Protein AF-A0A1D2WNT5-F1 (afdb_monomer_lite)

Structure (mmCIF, N/CA/C/O backbone):
data_AF-A0A1D2WNT5-F1
#
_entry.id   AF-A0A1D2WNT5-F1
#
loop_
_atom_site.group_PDB
_atom_site.id
_atom_site.type_symbol
_atom_site.label_atom_id
_atom_site.label_alt_id
_atom_site.label_comp_id
_atom_site.label_asym_id
_atom_site.label_entity_id
_atom_site.label_seq_id
_atom_site.pdbx_PDB_ins_code
_atom_site.Cartn_x
_atom_site.Cartn_y
_atom_site.Cartn_z
_atom_site.occupancy
_atom_site.B_iso_or_equiv
_atom_site.auth_seq_id
_atom_site.auth_comp_id
_atom_site.auth_asym_id
_atom_site.auth_atom_id
_atom_site.pdbx_PDB_model_num
ATOM 1 N N . MET A 1 1 ? -6.292 6.422 -9.344 1.00 70.81 1 MET A N 1
ATOM 2 C CA . MET A 1 1 ? -5.582 5.356 -8.602 1.00 70.81 1 MET A CA 1
ATOM 3 C C . MET A 1 1 ? -5.496 5.671 -7.114 1.00 70.81 1 MET A C 1
ATOM 5 O O . MET A 1 1 ? -5.850 4.812 -6.320 1.00 70.81 1 MET A O 1
ATOM 9 N N . GLU A 1 2 ? -5.120 6.898 -6.734 1.00 76.62 2 GLU A N 1
ATOM 10 C CA . GLU A 1 2 ? -5.146 7.354 -5.330 1.00 76.62 2 GLU A CA 1
ATOM 11 C C . GLU A 1 2 ? -6.504 7.157 -4.653 1.00 76.62 2 GLU A C 1
ATOM 13 O O . GLU A 1 2 ? -6.594 6.530 -3.604 1.00 76.62 2 GLU A O 1
ATOM 18 N N . SER A 1 3 ? -7.569 7.628 -5.308 1.00 81.44 3 SER A N 1
ATOM 19 C CA . SER A 1 3 ? -8.946 7.535 -4.820 1.00 81.44 3 SER A CA 1
ATOM 20 C C . SER A 1 3 ? -9.375 6.092 -4.561 1.00 81.44 3 SER A C 1
ATOM 22 O O . SER A 1 3 ? -9.965 5.802 -3.527 1.00 81.44 3 SER A O 1
ATOM 24 N N . THR A 1 4 ? -9.017 5.174 -5.459 1.00 85.56 4 THR A N 1
ATOM 25 C CA . THR A 1 4 ? -9.301 3.743 -5.323 1.00 85.56 4 THR A CA 1
ATOM 26 C C . THR A 1 4 ? -8.558 3.130 -4.140 1.00 85.56 4 THR A C 1
ATOM 28 O O . THR A 1 4 ? -9.163 2.408 -3.355 1.00 85.56 4 THR A O 1
ATOM 31 N N . LEU A 1 5 ? -7.265 3.429 -3.972 1.00 85.00 5 LEU A N 1
ATOM 32 C CA 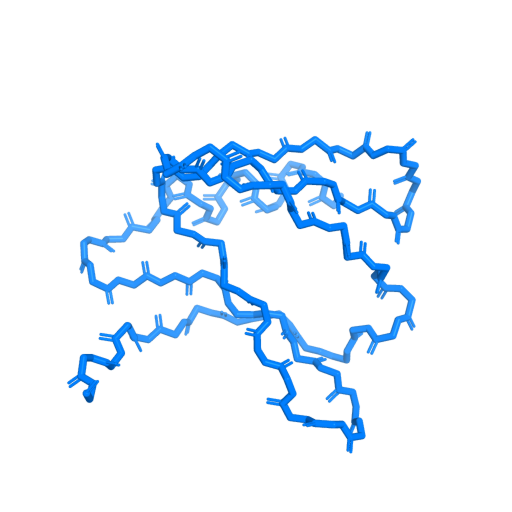. LEU A 1 5 ? -6.485 2.922 -2.840 1.00 85.00 5 LEU A CA 1
ATOM 33 C C . LEU A 1 5 ? -7.000 3.465 -1.507 1.00 85.00 5 LEU A C 1
ATOM 35 O O . LEU A 1 5 ? -7.097 2.707 -0.544 1.00 85.00 5 LEU A O 1
ATOM 39 N N . LEU A 1 6 ? -7.388 4.740 -1.468 1.00 87.56 6 LEU A N 1
ATOM 40 C CA . LEU A 1 6 ? -7.964 5.363 -0.281 1.00 87.56 6 LEU A CA 1
ATOM 41 C C . LEU A 1 6 ? -9.313 4.727 0.074 1.00 87.56 6 LEU A C 1
ATOM 43 O O . LEU A 1 6 ? -9.548 4.375 1.228 1.00 87.56 6 LEU A O 1
ATOM 47 N N . GLU A 1 7 ? -10.177 4.511 -0.918 1.00 89.25 7 GLU A N 1
ATOM 48 C CA . GLU A 1 7 ? -11.460 3.835 -0.728 1.00 89.25 7 GLU A CA 1
ATOM 49 C C . GLU A 1 7 ? -11.267 2.391 -0.235 1.00 89.25 7 GLU A C 1
ATOM 51 O O . GLU A 1 7 ? -11.919 1.962 0.721 1.00 89.25 7 GLU A O 1
ATOM 56 N N . MET A 1 8 ? -10.335 1.647 -0.840 1.00 88.50 8 MET A N 1
ATOM 57 C CA . MET A 1 8 ? -9.977 0.298 -0.397 1.00 88.50 8 MET A CA 1
ATOM 58 C C . MET A 1 8 ? -9.459 0.308 1.044 1.00 88.50 8 MET A C 1
ATOM 60 O O . MET A 1 8 ? -9.850 -0.549 1.834 1.00 88.50 8 MET A O 1
ATOM 64 N N . GLN A 1 9 ? -8.619 1.282 1.403 1.00 88.94 9 GLN A N 1
ATOM 65 C CA . GLN A 1 9 ? -8.029 1.396 2.734 1.00 88.94 9 GLN A CA 1
ATOM 66 C C . GLN A 1 9 ? -9.083 1.725 3.797 1.00 88.94 9 GLN A C 1
ATOM 68 O O . GLN A 1 9 ? -9.090 1.116 4.868 1.00 88.94 9 GLN A O 1
ATOM 73 N N . GLN A 1 10 ? -10.009 2.639 3.500 1.00 88.06 10 GLN A N 1
ATOM 74 C CA . GLN A 1 10 ? -11.115 2.990 4.396 1.00 88.06 10 GLN A CA 1
ATOM 75 C C . GLN A 1 10 ? -12.030 1.791 4.673 1.00 88.06 10 GLN A C 1
ATOM 77 O O . GLN A 1 10 ? -12.510 1.620 5.797 1.00 88.06 10 GLN A O 1
ATOM 82 N N . LYS A 1 11 ? -12.217 0.930 3.666 1.00 89.56 11 LYS A N 1
ATOM 83 C CA . LYS A 1 11 ? -13.009 -0.303 3.752 1.00 89.56 11 LYS A CA 1
ATOM 84 C C . LYS A 1 11 ? -12.273 -1.473 4.415 1.00 89.56 11 LYS A C 1
ATOM 86 O O . LYS A 1 11 ? -12.892 -2.513 4.628 1.00 89.56 11 LYS A O 1
ATOM 91 N N . LEU A 1 12 ? -10.990 -1.334 4.773 1.00 89.25 12 LEU A N 1
ATOM 92 C CA . LEU A 1 12 ? -10.273 -2.390 5.488 1.00 89.25 12 LEU A CA 1
ATOM 93 C C . LEU A 1 12 ? -10.895 -2.639 6.869 1.00 89.25 12 LEU A C 1
ATOM 95 O O . LEU A 1 12 ? -11.116 -1.720 7.669 1.00 89.25 12 LEU A O 1
ATOM 99 N N . THR A 1 13 ? -11.125 -3.917 7.154 1.00 87.44 13 THR A N 1
ATOM 100 C CA . THR A 1 13 ? -11.435 -4.438 8.485 1.00 87.44 13 THR A CA 1
ATOM 101 C C . THR A 1 13 ? -10.154 -4.800 9.229 1.00 87.44 13 THR A C 1
ATOM 103 O O . THR A 1 13 ? -9.115 -5.063 8.614 1.00 87.44 13 THR A O 1
ATOM 106 N N . ASP A 1 14 ? -10.223 -4.851 10.557 1.00 83.12 14 ASP A N 1
ATOM 107 C CA . ASP A 1 14 ? -9.070 -5.200 11.386 1.00 83.12 14 ASP A CA 1
ATOM 108 C C . ASP A 1 14 ? -8.480 -6.561 10.990 1.00 83.12 14 ASP A C 1
ATOM 110 O O . ASP A 1 14 ? -9.191 -7.518 10.678 1.00 83.12 14 ASP A O 1
ATOM 114 N N . GLY A 1 15 ? -7.148 -6.632 10.958 1.00 84.31 15 GLY A N 1
ATOM 115 C CA . GLY A 1 15 ? -6.426 -7.829 10.527 1.00 84.31 15 GLY A CA 1
ATOM 116 C C . GLY A 1 15 ? -6.323 -8.017 9.010 1.00 84.31 15 GLY A C 1
ATOM 117 O O . GLY A 1 15 ? -5.767 -9.029 8.586 1.00 84.31 15 GLY A O 1
ATOM 118 N N . TYR A 1 16 ? -6.787 -7.067 8.192 1.00 88.50 16 TYR A N 1
ATOM 119 C CA . TYR A 1 16 ? -6.561 -7.046 6.744 1.00 88.50 16 TYR A CA 1
ATOM 120 C C . TYR A 1 16 ? -5.692 -5.859 6.319 1.00 88.50 16 TYR A C 1
ATOM 122 O O . TYR A 1 16 ? -5.627 -4.826 6.988 1.00 88.50 16 TYR A O 1
ATOM 130 N N . CYS A 1 17 ? -5.007 -6.015 5.192 1.00 90.06 17 CYS A N 1
ATOM 131 C CA . CYS A 1 17 ? -4.211 -4.971 4.560 1.00 90.06 17 CYS A CA 1
ATOM 132 C C . CYS A 1 17 ? -4.275 -5.093 3.038 1.00 90.06 17 CYS A C 1
ATOM 134 O O . CYS A 1 17 ? -4.596 -6.151 2.498 1.00 90.06 17 CYS A O 1
ATOM 136 N N . ILE A 1 18 ? -3.950 -4.011 2.342 1.00 89.25 18 ILE A N 1
ATOM 137 C CA . ILE A 1 18 ? -3.788 -4.030 0.889 1.00 89.25 18 ILE A CA 1
ATOM 138 C C . ILE A 1 18 ? -2.373 -4.522 0.592 1.00 89.25 18 ILE A C 1
ATOM 140 O O . ILE A 1 18 ? -1.401 -3.931 1.056 1.00 89.25 18 ILE A O 1
ATOM 144 N N . GLY A 1 19 ? -2.269 -5.626 -0.137 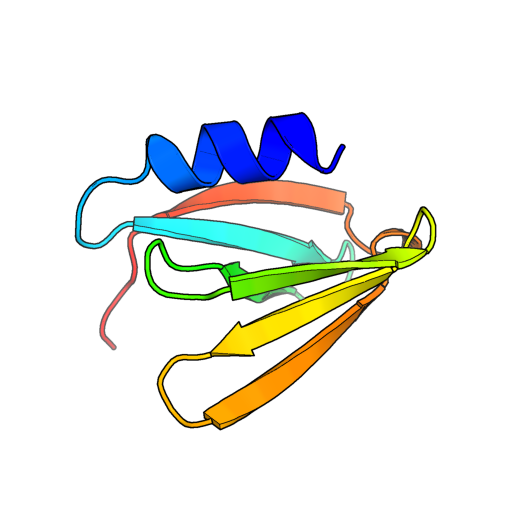1.00 88.56 19 GLY A N 1
ATOM 145 C CA . GLY A 1 19 ? -1.026 -6.189 -0.637 1.00 88.56 19 GLY A CA 1
ATOM 146 C C . GLY A 1 19 ? -0.754 -5.729 -2.065 1.00 88.56 19 GLY A C 1
ATOM 147 O O . GLY A 1 19 ? -1.617 -5.877 -2.930 1.00 88.56 19 GLY A O 1
ATOM 148 N N . PHE A 1 20 ? 0.451 -5.222 -2.313 1.00 87.94 20 PHE A N 1
ATOM 149 C CA . PHE A 1 20 ? 0.976 -4.935 -3.647 1.00 87.94 20 PHE A CA 1
ATOM 150 C C . PHE A 1 20 ? 1.941 -6.048 -4.047 1.00 87.94 20 PHE A C 1
ATOM 152 O O . PHE A 1 20 ? 2.877 -6.340 -3.304 1.00 87.94 20 PHE A O 1
ATOM 159 N N . HIS A 1 21 ? 1.703 -6.674 -5.196 1.00 85.81 21 HIS A N 1
ATOM 160 C CA . HIS A 1 21 ? 2.432 -7.849 -5.663 1.00 85.81 21 HIS A CA 1
ATOM 161 C C . HIS A 1 21 ? 3.285 -7.529 -6.888 1.00 85.81 21 HIS A C 1
ATOM 163 O O . HIS A 1 21 ? 2.757 -7.155 -7.938 1.00 85.81 21 HIS A O 1
ATOM 169 N N . TYR A 1 22 ? 4.593 -7.755 -6.785 1.00 82.44 22 TYR A N 1
ATOM 170 C CA . TYR A 1 22 ? 5.495 -7.724 -7.938 1.00 82.44 22 TYR A CA 1
ATOM 171 C C . TYR A 1 22 ? 5.328 -8.975 -8.788 1.00 82.44 22 TYR A C 1
ATOM 173 O O . TYR A 1 22 ? 5.199 -10.070 -8.240 1.00 82.44 22 TYR A O 1
ATOM 181 N N . ALA A 1 23 ? 5.418 -8.816 -10.111 1.00 70.31 23 ALA A N 1
ATOM 182 C CA . ALA A 1 23 ? 5.311 -9.931 -11.055 1.00 70.31 23 ALA A CA 1
ATOM 183 C C . ALA A 1 23 ? 6.330 -11.054 -10.777 1.00 70.31 23 ALA A C 1
ATOM 185 O O . ALA A 1 23 ? 6.014 -12.225 -10.961 1.00 70.31 23 ALA A O 1
ATOM 186 N N . ASN A 1 24 ? 7.533 -10.698 -10.304 1.00 66.50 24 ASN A N 1
ATOM 187 C CA . ASN A 1 24 ? 8.674 -11.619 -10.266 1.00 66.50 24 ASN A CA 1
ATOM 188 C C . ASN A 1 24 ? 9.228 -11.927 -8.869 1.00 66.50 24 ASN A C 1
ATOM 190 O O . ASN A 1 24 ? 9.965 -12.896 -8.730 1.00 66.50 24 ASN A O 1
ATOM 194 N N . GLU A 1 25 ? 8.919 -11.131 -7.842 1.00 62.78 25 GLU A N 1
ATOM 195 C CA . GLU A 1 25 ? 9.646 -11.231 -6.563 1.00 62.78 25 GLU A CA 1
ATOM 196 C C . GLU A 1 25 ? 8.787 -11.687 -5.386 1.00 62.78 25 GLU A C 1
ATOM 198 O O . GLU A 1 25 ? 9.313 -11.946 -4.307 1.00 62.78 25 GLU A O 1
ATOM 203 N N . GLY A 1 26 ? 7.462 -11.779 -5.549 1.00 59.91 26 GLY A N 1
ATOM 204 C CA . GLY A 1 26 ? 6.566 -12.145 -4.446 1.00 59.91 26 GLY A CA 1
ATOM 205 C C . GLY A 1 26 ? 6.629 -11.188 -3.245 1.00 59.91 26 GLY A C 1
ATOM 206 O O . GLY A 1 26 ? 5.970 -11.438 -2.239 1.00 59.91 26 GLY A O 1
ATOM 207 N N . ILE A 1 27 ? 7.394 -10.092 -3.329 1.00 62.59 27 ILE A N 1
ATOM 208 C CA . ILE A 1 27 ? 7.471 -9.078 -2.285 1.00 62.59 27 ILE A CA 1
ATOM 209 C C . ILE A 1 27 ? 6.093 -8.438 -2.174 1.00 62.59 27 ILE A C 1
ATOM 211 O O . ILE A 1 27 ? 5.561 -7.886 -3.138 1.00 62.59 27 ILE A O 1
ATOM 215 N N . HIS A 1 28 ? 5.516 -8.542 -0.981 1.00 69.38 28 HIS A N 1
ATOM 216 C CA . HIS A 1 28 ? 4.254 -7.921 -0.628 1.00 69.38 28 HIS A CA 1
ATOM 217 C C . HIS A 1 28 ? 4.550 -6.626 0.114 1.00 69.38 28 HIS A C 1
ATOM 219 O O . HIS A 1 28 ? 4.910 -6.654 1.294 1.00 69.38 28 HIS A O 1
ATOM 225 N N . PHE A 1 29 ? 4.369 -5.480 -0.539 1.00 81.50 29 PHE A N 1
ATOM 226 C CA . PHE A 1 29 ? 4.168 -4.276 0.259 1.00 81.50 29 PHE A CA 1
ATOM 227 C C . PHE A 1 29 ? 2.769 -4.314 0.838 1.00 81.50 29 PHE A C 1
ATOM 229 O O . PHE A 1 29 ? 1.815 -4.664 0.147 1.00 81.50 29 PHE A O 1
ATOM 236 N N . LEU A 1 30 ? 2.665 -3.980 2.118 1.00 86.25 30 LEU A N 1
ATOM 237 C CA . LEU A 1 30 ? 1.412 -3.997 2.850 1.00 86.25 30 LEU A CA 1
ATOM 238 C C . LEU A 1 30 ? 1.062 -2.570 3.239 1.00 86.25 30 LEU A C 1
ATOM 240 O O . LEU A 1 30 ? 1.858 -1.907 3.903 1.00 86.25 30 LEU A O 1
ATOM 244 N N . LEU A 1 31 ? -0.134 -2.142 2.857 1.00 89.31 31 LEU A N 1
ATOM 245 C CA . LEU A 1 31 ? -0.756 -0.915 3.324 1.00 89.31 31 LEU A CA 1
ATOM 246 C C . LEU A 1 31 ? -1.856 -1.287 4.317 1.00 89.31 31 LEU A C 1
ATOM 248 O O . LEU A 1 31 ? -2.883 -1.873 3.960 1.00 89.31 31 LEU A O 1
ATOM 252 N N . SER A 1 32 ? -1.607 -1.003 5.591 1.00 88.38 32 SER A N 1
ATOM 253 C CA . SER A 1 32 ? -2.583 -1.186 6.662 1.00 88.38 32 SER A CA 1
ATOM 254 C C . SER A 1 32 ? -3.535 0.008 6.713 1.00 88.38 32 SER A C 1
ATOM 256 O O . SER A 1 32 ? -3.236 1.089 6.215 1.00 88.38 32 SER A O 1
ATOM 258 N N . LYS A 1 33 ? -4.663 -0.151 7.407 1.00 88.81 33 LYS A N 1
ATOM 259 C CA . LYS A 1 33 ? -5.611 0.946 7.659 1.00 88.81 33 LYS A CA 1
ATOM 260 C C . LYS A 1 33 ? -4.997 2.142 8.405 1.00 88.81 33 LYS A C 1
ATOM 262 O O . LYS A 1 33 ? -5.455 3.261 8.243 1.00 88.81 33 LYS A O 1
ATOM 267 N N . SER A 1 34 ? -3.988 1.891 9.239 1.00 88.31 34 SER A N 1
ATOM 268 C CA . SER A 1 34 ? -3.305 2.903 10.055 1.00 88.31 34 SER A CA 1
ATOM 269 C C . SER A 1 34 ? -2.112 3.568 9.375 1.00 88.31 34 SER A C 1
ATOM 271 O O . SER A 1 34 ? -1.461 4.394 10.006 1.00 88.31 34 SER A O 1
ATOM 273 N N . ASP A 1 35 ? -1.741 3.113 8.182 1.00 89.38 35 ASP A N 1
ATOM 274 C CA . ASP A 1 35 ? -0.617 3.679 7.447 1.00 89.38 35 ASP A CA 1
ATOM 275 C C . ASP A 1 35 ? -1.120 4.880 6.639 1.00 89.38 35 ASP A C 1
ATOM 277 O O . ASP A 1 35 ? -2.225 4.856 6.101 1.00 89.38 35 ASP A O 1
ATOM 281 N N . GLU A 1 36 ? -0.320 5.929 6.539 1.00 90.56 36 GLU A N 1
ATOM 282 C CA . GLU A 1 36 ? -0.607 7.048 5.644 1.00 90.56 36 GLU A CA 1
ATOM 283 C C . GLU A 1 36 ? 0.117 6.805 4.326 1.00 90.56 36 GLU A C 1
ATOM 285 O O . GLU A 1 36 ? 1.194 6.205 4.302 1.00 90.56 36 GLU A O 1
ATOM 290 N N . PHE A 1 37 ? -0.461 7.232 3.209 1.00 90.62 37 PHE A N 1
ATOM 291 C CA . PHE A 1 37 ? 0.227 7.147 1.933 1.00 90.62 37 PHE A CA 1
ATOM 292 C C . PHE A 1 37 ? 0.029 8.412 1.111 1.00 90.62 37 PHE A C 1
ATOM 294 O O . PHE A 1 37 ? -1.014 9.056 1.175 1.00 90.62 37 PHE A O 1
ATOM 301 N N . HIS A 1 38 ? 1.047 8.738 0.325 1.00 89.56 38 HIS A N 1
ATOM 302 C CA . HIS A 1 38 ? 1.060 9.885 -0.568 1.00 89.56 38 HIS A CA 1
ATOM 303 C C . HIS A 1 38 ? 1.556 9.450 -1.940 1.00 89.56 38 HIS A C 1
ATOM 305 O O . HIS A 1 38 ? 2.555 8.730 -2.047 1.00 89.56 38 HIS A O 1
ATOM 311 N N . LEU A 1 39 ? 0.889 9.903 -2.999 1.00 87.62 39 LEU A N 1
ATOM 312 C CA . LEU A 1 39 ? 1.448 9.802 -4.341 1.00 87.62 39 LEU A CA 1
ATOM 313 C C . LEU A 1 39 ? 2.569 10.828 -4.499 1.00 87.62 39 LEU A C 1
ATOM 315 O O . LEU A 1 39 ? 2.341 12.031 -4.414 1.00 87.62 39 LEU A O 1
ATOM 319 N N . LEU A 1 40 ? 3.786 10.345 -4.746 1.00 88.81 40 LEU A N 1
ATOM 320 C CA . LEU A 1 40 ? 4.917 11.205 -5.106 1.00 88.81 40 LEU A CA 1
ATOM 321 C C . LEU A 1 40 ? 4.867 11.584 -6.591 1.00 88.81 40 LEU A C 1
ATOM 323 O O . LEU A 1 40 ? 5.318 12.655 -6.984 1.00 88.81 40 LEU A O 1
ATOM 327 N N . ASN A 1 41 ? 4.346 10.678 -7.418 1.00 88.38 41 ASN A N 1
ATOM 328 C CA . ASN A 1 41 ? 4.035 10.873 -8.830 1.00 88.38 41 ASN A CA 1
ATOM 329 C C . ASN A 1 41 ? 3.002 9.817 -9.266 1.00 88.38 41 AS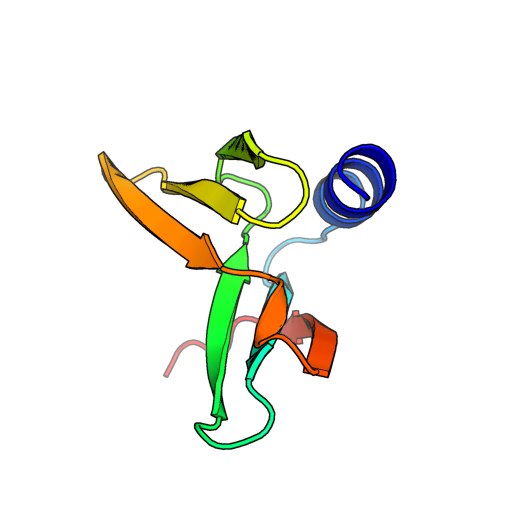N A C 1
ATOM 331 O O . ASN A 1 41 ? 2.565 9.002 -8.454 1.00 88.38 41 ASN A O 1
ATOM 335 N N . GLU A 1 42 ? 2.642 9.800 -10.550 1.00 84.81 42 GLU A N 1
ATOM 336 C CA . GLU A 1 42 ? 1.631 8.891 -11.117 1.00 84.81 42 GLU A CA 1
ATOM 337 C C . GLU A 1 42 ? 1.915 7.401 -10.860 1.00 84.81 42 GLU A C 1
ATOM 339 O O . GLU A 1 42 ? 0.984 6.607 -10.741 1.00 84.81 42 GLU A O 1
ATOM 344 N N . ASN A 1 43 ? 3.193 7.036 -10.711 1.00 87.50 43 ASN A N 1
ATOM 345 C CA . ASN A 1 43 ? 3.652 5.655 -10.600 1.00 87.50 43 ASN A CA 1
ATOM 346 C C . ASN A 1 43 ? 4.410 5.372 -9.296 1.00 87.50 43 ASN A C 1
ATOM 348 O O . ASN A 1 43 ? 5.042 4.327 -9.180 1.00 87.50 43 ASN A O 1
ATOM 352 N N . THR A 1 44 ? 4.409 6.280 -8.317 1.00 89.75 44 THR A N 1
ATOM 353 C CA . THR A 1 44 ? 5.200 6.118 -7.087 1.00 89.75 44 THR A CA 1
ATOM 354 C C . THR A 1 44 ? 4.402 6.530 -5.865 1.00 89.75 44 THR A C 1
ATOM 356 O O . THR A 1 44 ? 3.913 7.655 -5.789 1.00 89.75 44 THR A O 1
ATOM 359 N N . ILE A 1 45 ? 4.334 5.637 -4.880 1.00 90.19 45 ILE A N 1
ATOM 360 C CA . ILE A 1 45 ? 3.679 5.875 -3.592 1.00 90.19 45 ILE A CA 1
ATOM 361 C C . ILE A 1 45 ? 4.726 5.883 -2.484 1.00 90.19 45 ILE A C 1
ATOM 363 O O . ILE A 1 45 ? 5.557 4.979 -2.410 1.00 90.19 45 ILE A O 1
ATOM 367 N N . ALA A 1 46 ? 4.653 6.867 -1.594 1.00 91.44 46 ALA A N 1
ATOM 368 C CA . ALA A 1 46 ? 5.293 6.820 -0.288 1.00 91.44 46 ALA A CA 1
ATOM 369 C C . ALA A 1 46 ? 4.277 6.353 0.758 1.00 91.44 46 ALA A C 1
ATOM 371 O O . ALA A 1 46 ? 3.212 6.947 0.883 1.00 91.44 46 ALA A O 1
ATOM 372 N N . ILE A 1 47 ? 4.605 5.308 1.513 1.00 91.62 47 ILE A N 1
ATOM 373 C CA . ILE A 1 47 ? 3.821 4.812 2.644 1.00 91.62 47 ILE A CA 1
ATOM 374 C C . ILE A 1 47 ? 4.544 5.181 3.935 1.00 91.62 47 I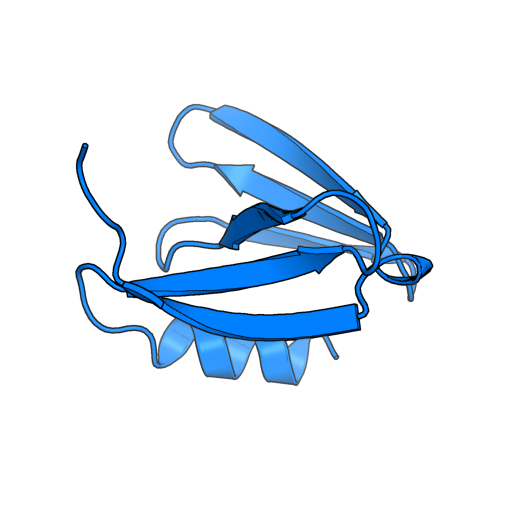LE A C 1
ATOM 376 O O . ILE A 1 47 ? 5.658 4.721 4.190 1.00 91.62 47 ILE A O 1
ATOM 380 N N . HIS A 1 48 ? 3.878 5.973 4.762 1.00 91.62 48 HIS A N 1
ATOM 381 C CA . HIS A 1 48 ? 4.283 6.348 6.104 1.00 91.62 48 HIS A CA 1
ATOM 382 C C . HIS A 1 48 ? 3.644 5.382 7.095 1.00 91.62 48 HIS A C 1
ATOM 384 O O . HIS A 1 48 ? 2.437 5.392 7.342 1.00 91.62 48 HIS A O 1
ATOM 390 N N . ARG A 1 49 ? 4.470 4.509 7.662 1.00 88.75 49 ARG A N 1
ATOM 391 C CA . ARG A 1 49 ? 4.017 3.544 8.656 1.00 88.75 49 ARG A CA 1
ATOM 392 C C . ARG A 1 49 ? 3.952 4.190 10.028 1.00 88.75 49 ARG A C 1
ATOM 394 O O . ARG A 1 49 ? 4.805 4.998 10.392 1.00 88.75 49 ARG A O 1
ATOM 401 N N . LYS A 1 50 ? 3.010 3.732 10.855 1.00 84.06 50 LYS A N 1
ATOM 402 C CA . LYS A 1 50 ? 2.839 4.215 12.241 1.00 84.06 50 LYS A CA 1
ATOM 403 C C . LYS A 1 50 ? 4.109 4.105 13.105 1.00 84.06 50 LYS A C 1
ATOM 405 O O . LYS A 1 50 ? 4.257 4.835 14.077 1.00 84.06 50 LYS A O 1
ATOM 410 N N . ASN A 1 51 ? 5.029 3.201 12.767 1.00 85.00 51 ASN A N 1
ATOM 411 C CA . ASN A 1 51 ? 6.312 3.050 13.461 1.00 85.00 51 ASN A CA 1
ATOM 412 C C . ASN A 1 51 ? 7.390 4.065 13.014 1.00 85.00 51 ASN A C 1
ATOM 414 O O . ASN A 1 51 ? 8.544 3.914 13.401 1.00 85.00 51 ASN A O 1
ATOM 418 N N . GLY A 1 52 ? 7.048 5.045 12.172 1.00 84.88 52 GLY A N 1
ATOM 419 C CA . GLY A 1 52 ? 7.973 6.055 11.648 1.00 84.88 52 GLY A CA 1
ATOM 420 C C . GLY A 1 52 ? 8.794 5.603 10.436 1.00 84.88 52 GLY A C 1
ATOM 421 O O . GLY A 1 52 ? 9.633 6.358 9.954 1.00 84.88 52 GLY A O 1
ATOM 422 N N . THR A 1 53 ? 8.577 4.388 9.922 1.00 89.75 53 THR A N 1
ATOM 423 C CA . THR A 1 53 ? 9.237 3.924 8.693 1.00 89.75 53 THR A CA 1
ATOM 424 C C . THR A 1 53 ? 8.534 4.489 7.463 1.00 89.75 53 THR A C 1
ATOM 426 O O . THR A 1 53 ? 7.311 4.403 7.359 1.00 89.75 53 THR A O 1
ATOM 429 N N . ILE A 1 54 ? 9.310 4.983 6.499 1.00 90.44 54 ILE A N 1
ATOM 430 C CA . ILE A 1 54 ? 8.809 5.372 5.179 1.00 90.44 54 ILE A CA 1
ATOM 431 C C . ILE A 1 54 ? 9.216 4.299 4.172 1.00 90.44 54 ILE A C 1
ATOM 433 O O . ILE A 1 54 ? 10.375 3.887 4.127 1.00 90.44 54 ILE A O 1
ATOM 437 N N . GLN A 1 55 ? 8.264 3.839 3.368 1.00 88.81 55 GLN A N 1
ATOM 438 C CA . GLN A 1 55 ? 8.508 2.918 2.262 1.00 88.81 55 GLN A CA 1
ATOM 439 C C . GLN A 1 55 ? 8.090 3.560 0.951 1.00 88.81 55 GLN A C 1
ATOM 441 O O . GLN A 1 55 ? 6.988 4.083 0.849 1.00 88.81 55 GLN A O 1
ATOM 446 N N . ILE A 1 56 ? 8.957 3.497 -0.053 1.00 89.00 56 ILE A N 1
ATOM 447 C CA . ILE A 1 56 ? 8.682 4.040 -1.382 1.00 89.00 56 ILE A CA 1
ATOM 448 C C . ILE A 1 56 ? 8.470 2.870 -2.335 1.00 89.00 56 ILE A C 1
ATOM 450 O O . ILE A 1 56 ? 9.318 1.986 -2.438 1.00 89.00 56 ILE A O 1
ATOM 454 N N . ILE A 1 57 ? 7.329 2.869 -3.018 1.00 86.88 57 ILE A N 1
ATOM 455 C CA . ILE A 1 57 ? 6.889 1.794 -3.903 1.00 86.88 57 ILE A CA 1
ATOM 456 C C . ILE A 1 57 ? 6.703 2.372 -5.294 1.00 86.88 57 ILE A C 1
ATOM 458 O O . ILE A 1 57 ? 5.916 3.298 -5.486 1.00 86.88 57 ILE A O 1
ATOM 462 N N . ASN A 1 58 ? 7.396 1.789 -6.268 1.00 87.31 58 ASN A N 1
ATOM 463 C CA . ASN A 1 58 ? 7.148 2.058 -7.676 1.00 87.31 58 ASN A CA 1
ATOM 464 C C . ASN A 1 58 ? 6.096 1.075 -8.215 1.00 87.31 58 ASN A C 1
ATOM 466 O O . ASN A 1 58 ? 6.300 -0.141 -8.220 1.00 87.31 58 ASN A O 1
ATOM 470 N N . LEU A 1 59 ? 4.974 1.634 -8.655 1.00 84.62 59 LEU A N 1
ATOM 471 C CA . LEU A 1 59 ? 3.769 0.957 -9.117 1.00 84.6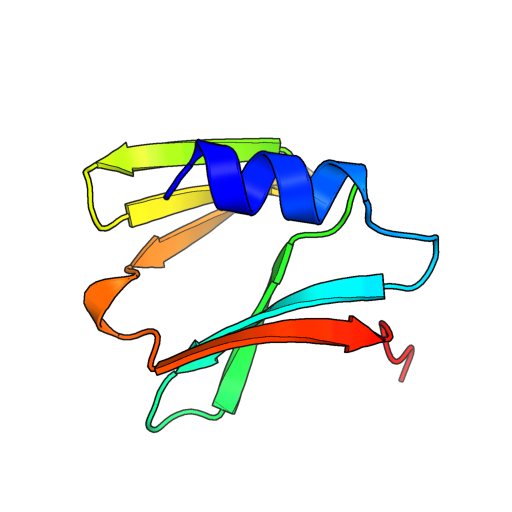2 59 LEU A CA 1
ATOM 472 C C . LEU A 1 59 ? 3.930 0.324 -10.500 1.00 84.62 59 LEU A C 1
ATOM 474 O O . LEU A 1 59 ? 3.194 -0.607 -10.808 1.00 84.62 59 LEU A O 1
ATOM 478 N N . ASN A 1 60 ? 4.917 0.746 -11.299 1.00 86.75 60 ASN A N 1
ATOM 479 C CA . ASN A 1 60 ? 5.173 0.170 -12.629 1.00 86.75 60 ASN A CA 1
ATOM 480 C C . ASN A 1 60 ? 5.539 -1.315 -12.577 1.00 86.75 60 ASN A C 1
ATOM 482 O O . ASN A 1 60 ? 5.427 -2.027 -13.569 1.00 86.75 60 ASN A O 1
ATOM 486 N N . PHE A 1 61 ? 6.008 -1.774 -11.422 1.00 82.62 61 PHE A N 1
ATOM 487 C CA . PHE A 1 61 ? 6.422 -3.152 -11.211 1.00 82.62 61 PHE A CA 1
ATOM 488 C C . PHE A 1 61 ? 5.358 -3.983 -10.482 1.00 82.62 61 PHE A C 1
ATOM 490 O O . PHE A 1 61 ? 5.564 -5.175 -10.241 1.00 82.62 61 PHE A O 1
ATOM 497 N N . ILE A 1 62 ? 4.229 -3.364 -10.123 1.00 85.50 62 ILE A N 1
ATOM 498 C CA . ILE A 1 62 ? 3.119 -4.032 -9.455 1.00 85.50 62 ILE A CA 1
ATOM 499 C C . ILE A 1 62 ? 2.227 -4.686 -10.505 1.00 85.50 62 ILE A C 1
ATOM 501 O O . ILE A 1 62 ? 1.687 -4.038 -11.394 1.00 85.50 62 ILE A O 1
ATOM 505 N N . SER A 1 63 ? 2.073 -5.995 -10.367 1.00 86.88 63 SER A N 1
ATOM 506 C CA . SER A 1 63 ? 1.232 -6.836 -11.220 1.00 86.88 63 SER A CA 1
ATOM 507 C C . SER A 1 63 ? -0.177 -7.035 -10.665 1.00 86.88 63 SER A C 1
ATOM 509 O O . SER A 1 63 ? -1.119 -7.218 -11.429 1.00 86.88 63 SER A O 1
ATOM 511 N N . GLU A 1 64 ? -0.338 -6.989 -9.340 1.00 86.56 64 GLU A N 1
ATOM 512 C CA . GLU A 1 64 ? -1.617 -7.222 -8.672 1.00 86.56 64 GLU A CA 1
ATOM 513 C C . GLU A 1 64 ? -1.702 -6.401 -7.376 1.00 86.56 64 GLU A C 1
ATOM 515 O O . GLU A 1 64 ? -0.728 -6.277 -6.626 1.00 86.56 64 GLU A O 1
ATOM 520 N N . ILE A 1 65 ? -2.890 -5.856 -7.102 1.00 86.56 65 ILE A N 1
ATOM 521 C CA . ILE A 1 65 ? -3.245 -5.219 -5.830 1.00 86.56 65 ILE A CA 1
ATOM 522 C C . ILE A 1 65 ? -4.455 -5.959 -5.272 1.00 86.56 65 ILE A C 1
ATOM 524 O O . ILE A 1 65 ? -5.491 -6.039 -5.932 1.00 86.56 65 ILE A O 1
ATOM 528 N N . ARG A 1 66 ? -4.346 -6.493 -4.055 1.00 86.81 66 ARG A N 1
ATOM 529 C CA . ARG A 1 66 ? -5.424 -7.276 -3.435 1.00 86.81 66 ARG A CA 1
ATOM 530 C C . ARG A 1 66 ? -5.495 -7.081 -1.932 1.00 86.81 66 ARG A C 1
ATOM 532 O O . ARG A 1 66 ? -4.504 -6.757 -1.288 1.00 86.81 66 ARG A O 1
ATOM 539 N N . ILE A 1 67 ? -6.667 -7.312 -1.354 1.00 87.56 67 ILE A N 1
ATOM 540 C CA . ILE A 1 67 ? -6.831 -7.326 0.101 1.00 87.56 67 ILE A CA 1
ATOM 541 C C . ILE A 1 67 ? -6.364 -8.686 0.620 1.00 87.56 67 ILE A C 1
ATOM 543 O O . ILE A 1 67 ? -6.852 -9.725 0.178 1.00 87.56 67 ILE A O 1
ATOM 547 N N . ILE A 1 68 ? -5.426 -8.685 1.565 1.00 87.25 68 ILE A N 1
ATOM 548 C CA . I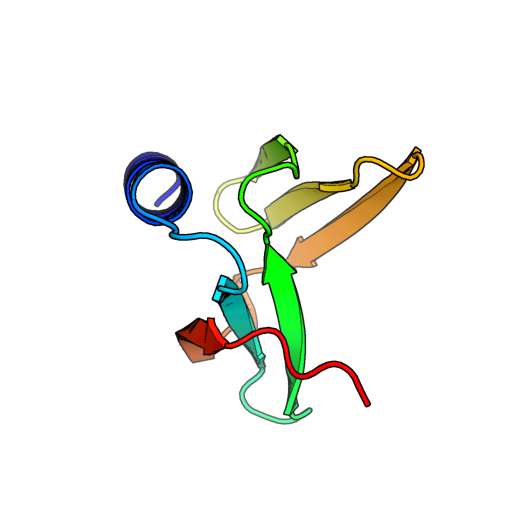LE A 1 68 ? -4.895 -9.895 2.191 1.00 87.25 68 ILE A CA 1
ATOM 549 C C . ILE A 1 68 ? -5.069 -9.841 3.705 1.00 87.25 68 ILE A C 1
ATOM 551 O O . ILE A 1 68 ? -5.071 -8.773 4.319 1.00 87.25 68 ILE A O 1
ATOM 555 N N . ARG A 1 69 ? -5.194 -11.014 4.327 1.00 85.62 69 ARG A N 1
ATOM 556 C CA . ARG A 1 69 ? -5.206 -11.132 5.784 1.00 85.62 69 ARG A CA 1
ATOM 557 C C . ARG A 1 69 ? -3.777 -11.016 6.313 1.00 85.62 69 ARG A C 1
ATOM 559 O O . ARG A 1 69 ? -2.879 -11.707 5.835 1.00 85.62 69 ARG A O 1
ATOM 566 N N . LYS A 1 70 ? -3.574 -10.170 7.321 1.00 74.81 70 LYS A N 1
ATOM 567 C CA . LYS A 1 70 ? -2.302 -9.985 8.024 1.00 74.81 70 LYS A CA 1
ATOM 568 C C . LYS A 1 70 ? -1.997 -11.277 8.790 1.00 74.81 70 LYS A C 1
ATOM 570 O O . LYS A 1 70 ? -2.547 -11.522 9.861 1.00 74.81 70 LYS A O 1
ATOM 575 N N . SER A 1 71 ? -1.195 -12.158 8.194 1.00 64.62 71 SER A N 1
ATOM 576 C CA . SER A 1 71 ? -0.749 -13.382 8.859 1.00 64.62 71 SER A CA 1
ATOM 577 C C . SER A 1 71 ? 0.341 -13.008 9.856 1.00 64.62 71 SER A C 1
ATOM 579 O O . SER A 1 71 ? 1.463 -12.712 9.459 1.00 64.62 71 SER A O 1
ATOM 581 N N . TYR A 1 72 ? 0.008 -13.013 11.144 1.00 52.09 72 TYR A N 1
ATOM 582 C CA . TYR A 1 72 ? 1.002 -13.025 12.212 1.00 52.09 72 TYR A CA 1
ATOM 583 C C . TYR A 1 72 ? 1.689 -14.396 12.165 1.00 52.09 72 TYR A C 1
ATOM 585 O O . TYR A 1 72 ? 1.111 -15.389 12.605 1.00 52.09 72 TYR A O 1
ATOM 593 N N . ARG A 1 73 ? 2.855 -14.477 11.526 1.00 40.88 73 ARG A N 1
ATOM 594 C CA . ARG A 1 73 ? 3.824 -15.541 11.793 1.00 40.88 73 ARG A CA 1
ATOM 595 C C . ARG A 1 73 ? 4.898 -14.976 12.701 1.00 40.88 73 ARG A C 1
ATOM 597 O O . ARG A 1 73 ? 5.291 -13.816 12.448 1.00 40.88 73 ARG A O 1
#

Radius of gyration: 11.61 Å; chains: 1; bounding box: 23×27×26 Å

Sequence (73 aa):
MESTLLEMQQKLTDGYCIGFHYANEGIHFLLSKSDEFHLLNENTIAIHRKNGTIQIINLNFISEIRIIRKSYR

Foldseek 3Di:
DVVVQLVVLVPDDPQKWKWFQFPPDRDTDTHHNQWDWDDPDPQWIWIQDPVRDIDIDGNVRTPDIDMDGNDDD

Secondary structure (DSSP, 8-state):
-HHHHHHHHHTPPTTEEEEEEETTT--EEEEETT-EEEEEETTEEEEE-TTS-EEEEEGGGEEEEEEEE----

pLDDT: mean 83.67, std 9.69, range [40.88, 91.62]